Protein AF-A0A6A0AG51-F1 (afdb_monomer_lite)

Foldseek 3Di:
DVVLVVCVVPVDPVVNVVVLVVVCVVPVQPLVSLLSSLCCCCPPVVNNVVSLVSLVSSCVRHVPDPVSVVSNVVSVVVVVVVVVVVCVVVVHDDVVVVVVVVVVVVVVVVVVVVVVVVVVPPPPDDDDDDPDDD

Radius of gyration: 29.61 Å; chains: 1; bounding box: 42×46×98 Å

Structure (mmCIF, N/CA/C/O backbone):
data_AF-A0A6A0AG51-F1
#
_entry.id   AF-A0A6A0AG51-F1
#
loop_
_atom_site.group_PDB
_atom_site.id
_atom_site.type_symbol
_atom_site.label_atom_id
_atom_site.label_alt_id
_atom_site.label_comp_id
_atom_site.label_asym_id
_atom_site.label_entity_id
_atom_site.label_seq_id
_atom_site.pdbx_PDB_ins_code
_atom_site.Cartn_x
_atom_site.Cartn_y
_atom_site.Cartn_z
_atom_site.occupancy
_atom_site.B_iso_or_equiv
_atom_site.auth_seq_id
_atom_site.auth_comp_id
_atom_site.auth_asym_id
_atom_site.auth_atom_id
_atom_site.pdbx_PDB_model_num
ATOM 1 N N . MET A 1 1 ? -9.785 15.889 18.793 1.00 55.88 1 MET A N 1
ATOM 2 C CA . MET A 1 1 ? -8.550 15.174 18.387 1.00 55.88 1 MET A CA 1
ATOM 3 C C . MET A 1 1 ? -7.368 15.465 19.333 1.00 55.88 1 MET A C 1
ATOM 5 O O . MET A 1 1 ? -6.318 15.908 18.890 1.00 55.88 1 MET A O 1
ATOM 9 N N . ALA A 1 2 ? -7.500 15.226 20.647 1.00 60.44 2 ALA A N 1
ATOM 10 C CA . ALA A 1 2 ? -6.435 15.538 21.621 1.00 60.44 2 ALA A CA 1
ATOM 11 C C . ALA A 1 2 ? -5.299 14.490 21.657 1.00 60.44 2 ALA A C 1
ATOM 13 O O . ALA A 1 2 ? -4.157 14.809 21.974 1.00 60.44 2 ALA A O 1
ATOM 14 N N . TRP A 1 3 ? -5.590 13.240 21.289 1.00 65.06 3 TRP A N 1
ATOM 15 C CA . TRP A 1 3 ? -4.621 12.146 21.354 1.00 65.06 3 TRP A CA 1
ATOM 16 C C . TRP A 1 3 ? -3.540 12.246 20.263 1.00 65.06 3 TRP A C 1
ATOM 18 O O . TRP A 1 3 ? -2.382 11.995 20.562 1.00 65.06 3 TRP A O 1
ATOM 28 N N . ILE A 1 4 ? -3.864 12.716 19.048 1.00 62.09 4 ILE A N 1
ATOM 29 C CA . ILE A 1 4 ? -2.876 12.951 17.973 1.00 62.09 4 ILE A CA 1
ATOM 30 C C . ILE A 1 4 ? -1.820 13.966 18.433 1.00 62.09 4 ILE A C 1
ATOM 32 O O . ILE A 1 4 ? -0.625 13.755 18.243 1.00 62.09 4 ILE A O 1
ATOM 36 N N . GLN A 1 5 ? -2.251 15.041 19.100 1.00 67.88 5 GLN A N 1
ATOM 37 C CA . GLN A 1 5 ? -1.351 16.062 19.647 1.00 67.88 5 GLN A CA 1
ATOM 38 C C . GLN A 1 5 ? -0.466 15.509 20.770 1.00 67.88 5 GLN A C 1
ATOM 40 O O . GLN A 1 5 ? 0.730 15.805 20.830 1.00 67.88 5 GLN A O 1
ATOM 45 N N . HIS A 1 6 ? -1.031 14.650 21.622 1.00 62.66 6 HIS A N 1
ATOM 46 C CA . HIS A 1 6 ? -0.281 13.938 22.653 1.00 62.66 6 HIS A CA 1
ATOM 47 C C . HIS A 1 6 ? 0.751 12.967 22.051 1.00 62.66 6 HIS A C 1
ATOM 49 O O . HIS A 1 6 ? 1.881 12.876 22.528 1.00 62.66 6 HIS A O 1
ATOM 55 N N . CYS A 1 7 ? 0.413 12.285 20.958 1.00 58.88 7 CYS A N 1
ATOM 56 C CA . CYS A 1 7 ? 1.311 11.353 20.283 1.00 58.88 7 CYS A CA 1
ATOM 57 C C . CYS A 1 7 ? 2.434 12.050 19.508 1.00 58.88 7 CYS A C 1
ATOM 59 O O . CYS A 1 7 ? 3.571 11.576 19.545 1.00 58.88 7 CYS A O 1
ATOM 61 N N . LYS A 1 8 ? 2.153 13.220 18.918 1.00 63.19 8 LYS A N 1
ATOM 62 C CA . LYS A 1 8 ? 3.174 14.112 18.347 1.00 63.19 8 LYS A CA 1
ATOM 63 C C . LYS A 1 8 ? 4.205 14.553 19.396 1.00 63.19 8 LYS A C 1
ATOM 65 O O . LYS A 1 8 ? 5.392 14.596 19.090 1.00 63.19 8 LYS A O 1
ATOM 70 N N . HIS A 1 9 ? 3.776 14.808 20.636 1.00 67.00 9 HIS A N 1
ATOM 71 C CA . HIS A 1 9 ? 4.676 15.166 21.742 1.00 67.00 9 HIS A CA 1
ATOM 72 C C . HIS A 1 9 ? 5.439 13.973 22.332 1.00 67.00 9 HIS A C 1
ATOM 74 O O . HIS A 1 9 ? 6.601 14.110 22.702 1.00 67.00 9 HIS A O 1
ATOM 80 N N . SER A 1 10 ? 4.803 12.804 22.432 1.00 63.44 10 SER A N 1
ATOM 81 C CA . SER A 1 10 ? 5.363 11.665 23.167 1.00 63.44 10 SER A CA 1
ATOM 82 C C . SER A 1 10 ? 6.514 10.960 22.428 1.00 63.44 10 SER A C 1
ATOM 84 O O . SER A 1 10 ? 7.349 10.337 23.080 1.00 63.44 10 SER A O 1
ATOM 86 N N . LYS A 1 11 ? 6.574 11.006 21.081 1.00 65.00 11 LYS A N 1
ATOM 87 C CA . LYS A 1 11 ? 7.511 10.223 20.221 1.00 65.00 11 LYS A CA 1
ATOM 88 C C . LYS A 1 11 ? 7.588 8.712 20.543 1.00 65.00 11 LYS A C 1
ATOM 90 O O . LYS A 1 11 ? 8.361 7.976 19.934 1.00 65.00 11 LYS A O 1
ATOM 95 N N . SER A 1 12 ? 6.767 8.220 21.470 1.00 73.06 12 SER A N 1
ATOM 96 C CA . SER A 1 12 ? 6.758 6.848 21.952 1.00 73.06 12 SER A CA 1
ATOM 97 C C . SER A 1 12 ? 5.768 6.031 21.134 1.00 73.06 12 SER A C 1
ATOM 99 O O . SER A 1 12 ? 4.573 5.959 21.434 1.00 73.06 12 SER A O 1
ATOM 101 N N . THR A 1 13 ? 6.282 5.382 20.090 1.00 75.19 13 THR A N 1
ATOM 102 C CA . THR A 1 13 ? 5.510 4.521 19.175 1.00 75.19 13 THR A CA 1
ATOM 103 C C . THR A 1 13 ? 4.738 3.423 19.916 1.00 75.19 13 THR A C 1
ATOM 105 O O . THR A 1 13 ? 3.600 3.110 19.570 1.00 75.19 13 THR A O 1
ATOM 108 N N . LYS A 1 14 ? 5.304 2.888 21.007 1.00 77.88 14 LYS A N 1
ATOM 109 C CA . LYS A 1 14 ? 4.673 1.848 21.839 1.00 77.88 14 LYS A CA 1
ATOM 110 C C . LYS A 1 14 ? 3.449 2.353 22.605 1.00 77.88 14 LYS A C 1
ATOM 112 O O . LYS A 1 14 ? 2.451 1.641 22.699 1.00 77.88 14 LYS A O 1
ATOM 117 N N . GLN A 1 15 ? 3.522 3.548 23.191 1.00 79.25 15 GLN A N 1
ATOM 118 C CA . GLN A 1 15 ? 2.383 4.125 23.912 1.00 79.25 15 GLN A CA 1
ATOM 119 C C . GLN A 1 15 ? 1.278 4.528 22.940 1.00 79.25 15 GLN A C 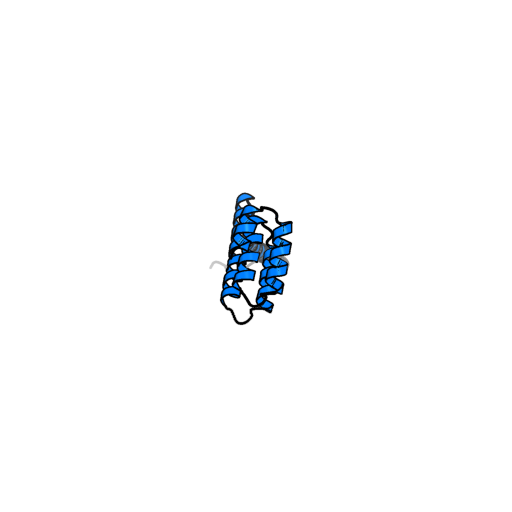1
ATOM 121 O O . GLN A 1 15 ? 0.111 4.225 23.182 1.00 79.25 15 GLN A O 1
ATOM 126 N N . LEU A 1 16 ? 1.658 5.120 21.809 1.00 78.12 16 LEU A N 1
ATOM 127 C CA . LEU A 1 16 ? 0.731 5.467 20.742 1.00 78.12 16 LEU A CA 1
ATOM 128 C C . LEU A 1 16 ? -0.024 4.239 20.219 1.00 78.12 16 LEU A C 1
ATOM 130 O O . LEU A 1 16 ? -1.248 4.273 20.186 1.00 78.12 16 LEU A O 1
ATOM 134 N N . SER A 1 17 ? 0.664 3.140 19.898 1.00 81.38 17 SER A N 1
ATOM 135 C CA . SER A 1 17 ? 0.009 1.911 19.424 1.00 81.38 17 SER A CA 1
ATOM 136 C C . SER A 1 17 ? -1.048 1.401 20.417 1.00 81.38 17 SER A C 1
ATOM 138 O O . SER A 1 17 ? -2.161 1.045 20.020 1.00 81.38 17 SER A O 1
ATOM 140 N N . LYS A 1 18 ? -0.767 1.461 21.729 1.00 84.62 18 LYS A N 1
ATOM 141 C CA . LYS A 1 18 ? -1.738 1.096 22.779 1.00 84.62 18 LYS A CA 1
ATOM 142 C C . LYS A 1 18 ? -2.952 2.027 22.803 1.00 84.62 18 LYS A C 1
ATOM 144 O O . LYS A 1 18 ? -4.078 1.551 22.945 1.00 84.62 18 LYS A O 1
ATOM 149 N N . VAL A 1 19 ? -2.733 3.337 22.701 1.00 85.69 19 VAL A N 1
ATOM 150 C CA . VAL A 1 19 ? -3.812 4.338 22.709 1.00 85.69 19 VAL A CA 1
ATOM 151 C C . VAL A 1 19 ? -4.673 4.211 21.454 1.00 85.69 19 VAL A C 1
ATOM 153 O O . VAL A 1 19 ? -5.892 4.137 21.575 1.00 85.69 19 VAL A O 1
ATOM 156 N N . VAL A 1 20 ? -4.048 4.093 20.281 1.00 84.75 20 VAL A N 1
ATOM 157 C CA . VAL A 1 20 ? -4.712 3.864 18.989 1.00 84.75 20 VAL A CA 1
ATOM 158 C C . VAL A 1 20 ? -5.555 2.600 19.041 1.00 84.75 20 VAL A C 1
ATOM 160 O O . VAL A 1 20 ? -6.742 2.656 18.751 1.00 84.75 20 VAL A O 1
ATOM 163 N N . THR A 1 21 ? -5.000 1.483 19.515 1.00 87.19 21 THR A N 1
ATOM 164 C CA . THR A 1 21 ? -5.751 0.223 19.621 1.00 87.19 21 THR A CA 1
ATOM 165 C C . THR A 1 21 ? -6.991 0.379 20.503 1.00 87.19 21 THR A C 1
ATOM 167 O O . THR A 1 21 ? -8.070 -0.079 20.129 1.00 87.19 21 THR A O 1
ATOM 170 N N . LYS A 1 22 ? -6.879 1.056 21.655 1.00 89.50 22 LYS A N 1
ATOM 171 C CA . LYS A 1 22 ? -8.034 1.320 22.532 1.00 89.50 22 LYS A CA 1
ATOM 172 C C . LYS A 1 22 ? -9.057 2.252 21.880 1.00 89.50 22 LYS A C 1
ATOM 174 O O . LYS A 1 22 ? -10.257 2.019 22.008 1.00 89.50 22 LYS A O 1
ATOM 179 N N . ALA A 1 23 ? -8.592 3.292 21.191 1.00 87.75 23 ALA A N 1
ATOM 180 C CA . ALA A 1 23 ? -9.454 4.247 20.504 1.00 87.75 23 ALA A CA 1
ATOM 181 C C . ALA A 1 23 ? -10.230 3.576 19.360 1.00 87.75 23 ALA A C 1
ATOM 183 O O . ALA A 1 23 ? -11.443 3.748 19.273 1.00 87.75 23 ALA A O 1
ATOM 184 N N . LEU A 1 24 ? -9.554 2.758 18.549 1.00 90.19 24 LEU A N 1
ATOM 185 C CA . LEU A 1 24 ? -10.144 2.015 17.434 1.00 90.19 24 LEU A CA 1
ATOM 186 C C . LEU A 1 24 ? -11.173 0.982 17.905 1.00 90.19 24 LEU A C 1
ATOM 188 O O . LEU A 1 24 ? -12.222 0.849 17.285 1.00 90.19 24 LEU A O 1
ATOM 192 N N . HIS A 1 25 ? -10.928 0.301 19.030 1.00 89.38 25 HIS A N 1
ATOM 193 C CA . HIS A 1 25 ? -11.919 -0.616 19.606 1.00 89.38 25 HIS A CA 1
ATOM 194 C C . HIS A 1 25 ? -13.196 0.104 20.052 1.00 89.38 25 HIS A C 1
ATOM 196 O O . HIS A 1 25 ? -14.285 -0.446 19.916 1.00 89.38 25 HIS A O 1
ATOM 202 N N . ARG A 1 26 ? -13.082 1.322 20.597 1.00 89.81 26 ARG A N 1
ATOM 203 C CA . ARG A 1 26 ? -14.246 2.090 21.063 1.00 89.81 26 ARG A CA 1
ATOM 204 C C . ARG A 1 26 ? -14.981 2.801 19.923 1.00 89.81 26 ARG A C 1
ATOM 206 O O . ARG A 1 26 ? -16.193 2.967 20.001 1.00 89.81 26 ARG A O 1
ATOM 213 N N . HIS A 1 27 ? -14.260 3.213 18.884 1.00 88.62 27 HIS A N 1
ATOM 214 C CA . HIS A 1 27 ? -14.784 3.998 17.766 1.00 88.62 27 HIS A CA 1
ATOM 215 C C . HIS A 1 27 ? -14.433 3.350 16.420 1.00 88.62 27 HIS A C 1
ATOM 217 O O . HIS A 1 27 ? -13.805 3.964 15.561 1.00 88.62 27 HIS A O 1
ATOM 223 N N . SER A 1 28 ? -14.853 2.098 16.234 1.00 88.81 28 SER A N 1
ATOM 224 C CA . SER A 1 28 ? -14.533 1.296 15.045 1.00 88.81 28 SER A CA 1
ATOM 225 C C . SER A 1 28 ? -15.205 1.790 13.759 1.00 88.81 28 SER A C 1
ATOM 227 O O . SER A 1 28 ? -14.677 1.549 12.678 1.00 88.81 28 SER A O 1
ATOM 229 N N . HIS A 1 29 ? -16.327 2.506 13.867 1.00 90.12 29 HIS A N 1
ATOM 230 C CA . HIS A 1 29 ? -17.102 3.038 12.737 1.00 90.12 29 HIS A CA 1
ATOM 231 C C . HIS A 1 29 ? -16.694 4.455 12.306 1.00 90.12 29 HIS A C 1
ATOM 233 O O . HIS A 1 29 ? -17.377 5.064 11.493 1.00 90.12 29 HIS A O 1
ATOM 239 N N . VAL A 1 30 ? -15.617 5.015 12.868 1.00 91.31 30 VAL A N 1
ATOM 240 C CA . VAL A 1 30 ? -15.143 6.358 12.509 1.00 91.31 30 VAL A CA 1
ATOM 241 C C . VAL A 1 30 ? -13.966 6.225 11.533 1.00 91.31 30 VAL A C 1
ATOM 243 O O . VAL A 1 30 ? -12.844 5.982 11.989 1.00 91.31 30 VAL A O 1
ATOM 246 N N . PRO A 1 31 ? -14.160 6.401 10.210 1.00 92.38 31 PRO A N 1
ATOM 247 C CA . PRO A 1 31 ? -13.105 6.190 9.209 1.00 92.38 31 PRO A CA 1
ATOM 248 C C . PRO A 1 31 ? -11.899 7.111 9.425 1.00 92.38 31 PRO A C 1
ATOM 250 O O . PRO A 1 31 ? -10.758 6.667 9.329 1.00 92.38 31 PRO A O 1
ATOM 253 N N . ALA A 1 32 ? -12.134 8.366 9.827 1.00 90.81 32 ALA A N 1
ATOM 254 C CA . ALA A 1 32 ? -11.074 9.336 10.107 1.00 90.81 32 ALA A CA 1
ATOM 255 C C . ALA A 1 32 ? -10.054 8.829 11.142 1.00 90.81 32 ALA A C 1
ATOM 257 O O . ALA A 1 32 ? -8.869 9.123 11.039 1.00 90.81 32 ALA A O 1
ATOM 258 N N . LEU A 1 33 ? -10.490 8.031 12.125 1.00 90.75 33 LEU A N 1
ATOM 259 C CA . LEU A 1 33 ? -9.595 7.494 13.149 1.00 90.75 33 LEU A CA 1
ATOM 260 C C . LEU A 1 33 ? -8.632 6.446 12.574 1.00 90.75 33 LEU A C 1
ATOM 262 O O . LEU A 1 33 ? -7.458 6.421 12.943 1.00 90.75 33 LEU A O 1
ATOM 266 N N . TRP A 1 34 ? -9.122 5.605 11.663 1.00 93.06 34 TRP A N 1
ATOM 267 C CA . TRP A 1 34 ? -8.306 4.617 10.963 1.00 93.06 34 TRP A CA 1
ATOM 268 C C . TRP A 1 34 ? -7.305 5.274 10.015 1.00 93.06 34 TRP A C 1
ATOM 270 O O . TRP A 1 34 ? -6.142 4.875 9.997 1.00 93.06 34 TRP A O 1
ATOM 280 N N . ILE A 1 35 ? -7.749 6.294 9.275 1.00 93.12 35 ILE A N 1
ATOM 281 C CA . ILE A 1 35 ? -6.917 7.042 8.324 1.00 93.12 35 ILE A CA 1
ATOM 282 C C . ILE A 1 35 ? -5.758 7.720 9.061 1.00 93.12 35 ILE A C 1
ATOM 284 O O . ILE A 1 35 ? -4.604 7.527 8.692 1.00 93.12 35 ILE A O 1
ATOM 288 N N . GLU A 1 36 ? -6.040 8.437 10.151 1.00 89.94 36 GLU A N 1
ATOM 289 C CA . GLU A 1 36 ? -5.013 9.113 10.958 1.00 89.94 36 GLU A CA 1
ATOM 290 C C . GLU A 1 36 ? -4.021 8.123 11.590 1.00 89.94 36 GLU A C 1
ATOM 292 O O . GLU A 1 36 ? -2.811 8.360 11.610 1.00 89.94 36 GLU A O 1
ATOM 297 N N . ALA A 1 37 ? -4.512 6.979 12.079 1.00 90.38 37 ALA A N 1
ATOM 298 C CA . ALA A 1 37 ? -3.654 5.928 12.622 1.00 90.38 37 ALA A CA 1
ATOM 299 C C . ALA A 1 37 ? -2.722 5.332 11.551 1.00 90.38 37 ALA A C 1
ATOM 301 O O . ALA A 1 37 ? -1.526 5.163 11.796 1.00 90.38 37 ALA A O 1
ATOM 302 N N . ALA A 1 38 ? -3.248 5.045 10.357 1.00 92.88 38 ALA A N 1
ATOM 303 C CA . ALA A 1 38 ? -2.461 4.515 9.248 1.00 92.88 38 ALA A CA 1
ATOM 304 C C . ALA A 1 38 ? -1.462 5.545 8.693 1.00 92.88 38 ALA A C 1
ATOM 306 O O . ALA A 1 38 ? -0.318 5.187 8.399 1.00 92.88 38 ALA A O 1
ATOM 307 N N . ALA A 1 39 ? -1.863 6.817 8.594 1.00 90.94 39 ALA A N 1
ATOM 308 C CA . ALA A 1 39 ? -0.997 7.917 8.176 1.00 90.94 39 ALA A CA 1
ATOM 309 C C . ALA A 1 39 ? 0.210 8.055 9.111 1.00 90.94 39 ALA A C 1
ATOM 311 O O . ALA A 1 39 ? 1.349 8.151 8.649 1.00 90.94 39 ALA A O 1
ATOM 312 N N . TRP A 1 40 ? -0.011 7.948 10.426 1.00 88.62 40 TRP A N 1
ATOM 313 C CA . TRP A 1 40 ? 1.084 7.942 11.390 1.00 88.62 40 TRP A CA 1
ATOM 314 C C . TRP A 1 40 ? 2.093 6.815 11.120 1.00 88.62 40 TRP A C 1
ATOM 316 O O . TRP A 1 40 ? 3.299 7.070 11.038 1.00 88.62 40 TRP A O 1
ATOM 326 N N . ASP A 1 41 ? 1.624 5.573 10.965 1.00 89.62 41 ASP A N 1
ATOM 327 C CA . ASP A 1 41 ? 2.512 4.425 10.743 1.00 89.62 41 ASP A CA 1
ATOM 328 C C . ASP A 1 41 ? 3.286 4.523 9.420 1.00 89.62 41 ASP A C 1
ATOM 330 O O . ASP A 1 41 ? 4.447 4.102 9.345 1.00 89.62 41 ASP A O 1
ATOM 334 N N . PHE A 1 42 ? 2.686 5.126 8.393 1.00 92.00 42 PHE A N 1
ATOM 335 C CA . PHE A 1 42 ? 3.322 5.329 7.094 1.00 92.00 42 PHE A CA 1
ATOM 336 C C . PHE A 1 42 ? 4.376 6.447 7.091 1.00 92.00 42 PHE A C 1
ATOM 338 O O . PHE A 1 42 ? 5.466 6.271 6.528 1.00 92.00 42 PHE A O 1
ATOM 345 N N . GLU A 1 43 ? 4.058 7.591 7.697 1.00 89.00 43 GLU A N 1
ATOM 346 C CA . GLU A 1 43 ? 4.897 8.793 7.662 1.00 89.00 43 GLU A CA 1
ATOM 347 C C . GLU A 1 43 ? 5.999 8.770 8.722 1.00 89.00 43 GLU A C 1
ATOM 349 O O . GLU A 1 43 ? 7.147 9.088 8.418 1.00 89.00 43 GLU A O 1
ATOM 354 N N . HIS A 1 44 ? 5.671 8.369 9.953 1.00 85.25 44 HIS A N 1
ATOM 355 C CA . HIS A 1 44 ? 6.577 8.497 11.097 1.00 85.25 44 HIS A CA 1
ATOM 356 C C . HIS A 1 44 ? 7.363 7.211 11.347 1.00 85.25 44 HIS A C 1
ATOM 358 O O . HIS A 1 44 ? 8.581 7.246 11.514 1.00 85.25 44 HIS A O 1
ATOM 364 N N . THR A 1 45 ? 6.679 6.064 11.368 1.00 84.75 45 THR A N 1
ATOM 365 C CA . THR A 1 45 ? 7.334 4.762 11.583 1.00 84.75 45 THR A CA 1
ATOM 366 C C . THR A 1 45 ? 7.964 4.234 10.289 1.00 84.75 45 THR A C 1
ATOM 368 O O . THR A 1 45 ? 8.940 3.486 10.329 1.00 84.75 45 THR A O 1
ATOM 371 N N . GLY A 1 46 ? 7.405 4.597 9.128 1.00 86.88 46 GLY A N 1
ATOM 372 C CA . GLY A 1 46 ? 7.791 4.037 7.831 1.00 86.88 46 GLY A CA 1
ATOM 373 C C . GLY A 1 46 ? 7.335 2.586 7.630 1.00 86.88 46 GLY A C 1
ATOM 374 O O . GLY A 1 46 ? 7.811 1.914 6.711 1.00 86.88 46 GLY A O 1
ATOM 375 N N . ASN A 1 47 ? 6.427 2.084 8.474 1.00 90.88 47 ASN A N 1
ATOM 376 C CA . ASN A 1 47 ? 5.943 0.709 8.420 1.00 90.88 47 ASN A CA 1
ATOM 377 C C . ASN A 1 47 ? 4.672 0.617 7.569 1.00 90.88 47 ASN A C 1
ATOM 379 O O . ASN A 1 47 ? 3.546 0.708 8.056 1.00 90.88 47 ASN A O 1
ATOM 383 N N . VAL A 1 48 ? 4.870 0.380 6.275 1.00 94.44 48 VAL A N 1
ATOM 384 C CA . VAL A 1 48 ? 3.780 0.278 5.294 1.00 94.44 48 VAL A CA 1
ATOM 385 C C . VAL A 1 48 ? 2.897 -0.948 5.538 1.00 94.44 48 VAL A C 1
ATOM 387 O O . VAL A 1 48 ? 1.697 -0.897 5.292 1.00 94.44 48 VAL A O 1
ATOM 390 N N . ALA A 1 49 ? 3.460 -2.044 6.055 1.00 94.88 49 ALA A N 1
ATOM 391 C CA . ALA A 1 49 ? 2.689 -3.251 6.347 1.00 94.88 49 ALA A CA 1
ATOM 392 C C . ALA A 1 49 ? 1.688 -3.019 7.489 1.00 94.88 49 ALA A C 1
ATOM 394 O O . ALA A 1 49 ? 0.535 -3.436 7.380 1.00 94.88 49 ALA A O 1
ATOM 395 N N . ALA A 1 50 ? 2.105 -2.308 8.544 1.00 92.50 50 ALA A N 1
ATOM 396 C CA . ALA A 1 50 ? 1.219 -1.914 9.639 1.00 92.50 50 ALA A CA 1
ATOM 397 C C . ALA A 1 50 ? 0.121 -0.953 9.159 1.00 92.50 50 ALA A C 1
ATOM 399 O O . ALA A 1 50 ? -1.059 -1.215 9.394 1.00 92.50 50 ALA A O 1
ATOM 400 N N . ALA A 1 51 ? 0.490 0.086 8.400 1.00 94.50 51 ALA A N 1
ATOM 401 C CA . ALA A 1 51 ? -0.471 1.027 7.823 1.00 94.50 51 ALA A CA 1
ATOM 402 C C . ALA A 1 51 ? -1.514 0.317 6.937 1.00 94.50 51 ALA A C 1
ATOM 404 O O . ALA A 1 51 ? -2.715 0.550 7.072 1.00 94.50 51 ALA A O 1
ATOM 405 N N . ARG A 1 52 ? -1.077 -0.622 6.085 1.00 96.44 52 ARG A N 1
ATOM 406 C CA . ARG A 1 52 ? -1.968 -1.427 5.236 1.00 96.44 52 ARG A CA 1
ATOM 407 C C . ARG A 1 52 ? -2.908 -2.303 6.062 1.00 96.44 52 ARG A C 1
ATOM 409 O O . ARG A 1 52 ? -4.099 -2.354 5.765 1.00 96.44 52 ARG A O 1
ATOM 416 N N . ALA A 1 53 ? -2.401 -2.966 7.101 1.00 95.12 53 ALA A N 1
ATOM 417 C CA . ALA A 1 53 ? -3.220 -3.799 7.979 1.00 95.12 53 ALA A CA 1
ATOM 418 C C . ALA A 1 53 ? -4.311 -2.982 8.693 1.00 95.12 53 ALA A C 1
ATOM 420 O O . ALA A 1 53 ? -5.461 -3.425 8.742 1.00 95.12 53 ALA A O 1
ATOM 421 N N . LEU A 1 54 ? -3.977 -1.779 9.178 1.00 93.81 54 LEU A N 1
ATOM 422 C CA . LEU A 1 54 ? -4.935 -0.856 9.794 1.00 93.81 54 LEU A CA 1
ATOM 423 C C . LEU A 1 54 ? -6.012 -0.406 8.803 1.00 93.81 54 LEU A C 1
ATOM 425 O O . LEU A 1 54 ? -7.199 -0.497 9.112 1.00 93.81 54 LEU A O 1
ATOM 429 N N . MET A 1 55 ? -5.627 0.010 7.594 1.00 94.88 55 MET A N 1
ATOM 430 C CA . MET A 1 55 ? -6.595 0.420 6.570 1.00 94.88 55 MET A CA 1
ATOM 431 C C . MET A 1 55 ? -7.518 -0.733 6.166 1.00 94.88 55 MET A C 1
ATOM 433 O O . MET A 1 55 ? -8.731 -0.559 6.097 1.00 94.88 55 MET A O 1
ATOM 437 N N . GLN A 1 56 ? -6.979 -1.940 5.974 1.00 95.00 56 GLN A N 1
ATOM 438 C CA . GLN A 1 56 ? -7.777 -3.128 5.648 1.00 95.00 56 GLN A CA 1
ATOM 439 C C . GLN A 1 56 ? -8.737 -3.525 6.776 1.00 95.00 56 GLN A C 1
ATOM 441 O O . GLN A 1 56 ? -9.848 -3.982 6.508 1.00 95.00 56 GLN A O 1
ATOM 446 N N . GLN A 1 57 ? -8.335 -3.362 8.040 1.00 94.19 57 GLN A N 1
ATOM 447 C CA . GLN A 1 57 ? -9.237 -3.529 9.181 1.00 94.19 57 GLN A CA 1
ATOM 448 C C . GLN A 1 57 ? -10.353 -2.488 9.152 1.00 94.19 57 GLN A C 1
ATOM 450 O O . GLN A 1 57 ? -11.526 -2.851 9.237 1.00 94.19 57 GLN A O 1
ATOM 455 N N . GLY A 1 58 ? -10.007 -1.218 8.970 1.00 94.00 58 GLY A N 1
ATOM 456 C CA . GLY A 1 58 ? -10.989 -0.147 8.932 1.00 94.00 58 GLY A CA 1
ATOM 457 C C . GLY A 1 58 ? -11.961 -0.256 7.751 1.00 94.00 58 GLY A C 1
ATOM 458 O O . GLY A 1 58 ? -13.147 -0.020 7.946 1.00 94.00 58 GLY A O 1
ATOM 459 N N . LEU A 1 59 ? -11.529 -0.750 6.585 1.00 94.62 59 LEU A N 1
ATOM 460 C CA . LEU A 1 59 ? -12.408 -1.067 5.446 1.00 94.62 59 LEU A CA 1
ATOM 461 C C . LEU A 1 59 ? -13.449 -2.150 5.773 1.00 94.62 59 LEU A C 1
ATOM 463 O O . LEU A 1 59 ? -14.555 -2.137 5.235 1.00 94.62 59 LEU A O 1
ATOM 467 N N . ARG A 1 60 ? -13.133 -3.086 6.679 1.00 93.31 60 ARG A N 1
ATOM 468 C CA . ARG A 1 60 ? -14.111 -4.083 7.147 1.00 93.31 60 ARG A CA 1
ATOM 469 C C . ARG A 1 60 ? -15.171 -3.472 8.067 1.00 93.31 60 ARG A C 1
ATOM 471 O O . ARG A 1 60 ? -16.297 -3.967 8.064 1.00 93.31 60 ARG A O 1
ATOM 478 N N . HIS A 1 61 ? -14.824 -2.431 8.826 1.00 92.00 61 HIS A N 1
ATOM 479 C CA . HIS A 1 61 ? -15.730 -1.755 9.764 1.00 92.00 61 HIS A CA 1
ATOM 480 C C . HIS A 1 61 ? -16.531 -0.608 9.123 1.00 92.00 61 HIS A C 1
ATOM 482 O O . HIS A 1 61 ? -17.718 -0.464 9.409 1.00 92.00 61 HIS A O 1
ATOM 488 N N . CYS A 1 62 ? -15.905 0.174 8.241 1.00 91.62 62 CYS A N 1
ATOM 489 C CA . CYS A 1 62 ? -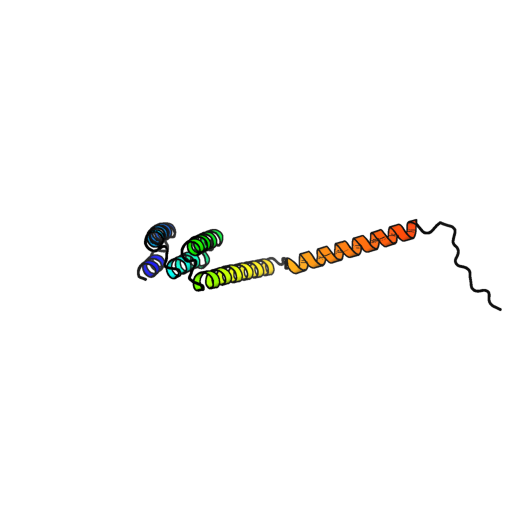16.454 1.376 7.604 1.00 91.62 62 CYS A CA 1
ATOM 490 C C . CYS A 1 62 ? -16.715 1.116 6.112 1.00 91.62 62 CYS A C 1
ATOM 492 O O . CYS A 1 62 ? -16.079 1.704 5.243 1.00 91.62 62 CYS A O 1
ATOM 494 N N . LYS A 1 63 ? -17.621 0.182 5.799 1.00 88.62 63 LYS A N 1
ATOM 495 C CA . LYS A 1 63 ? -17.915 -0.210 4.404 1.00 88.62 63 LYS A CA 1
ATOM 496 C C . LYS A 1 63 ? -18.685 0.855 3.616 1.00 88.62 63 LYS A C 1
ATOM 498 O O . LYS A 1 63 ? -18.639 0.841 2.393 1.00 88.62 63 LYS A O 1
ATOM 503 N N . SER A 1 64 ? -19.421 1.720 4.313 1.00 88.81 64 SER A N 1
ATOM 504 C CA . SER A 1 64 ? -20.271 2.765 3.733 1.00 88.81 64 SER A CA 1
ATOM 505 C C . SER A 1 64 ? -19.503 4.016 3.316 1.00 88.81 64 SER A C 1
ATOM 507 O O . SER A 1 64 ? -20.000 4.778 2.495 1.00 88.81 64 SER A O 1
ATOM 509 N N . ASP A 1 65 ? -18.317 4.241 3.882 1.00 91.69 65 ASP A N 1
ATOM 510 C CA . ASP A 1 65 ? -17.568 5.477 3.686 1.00 91.69 65 ASP A CA 1
ATOM 511 C C . ASP A 1 65 ? -16.572 5.349 2.530 1.00 91.69 65 ASP A C 1
ATOM 513 O O . ASP A 1 65 ? -15.575 4.629 2.608 1.00 91.69 65 ASP A O 1
ATOM 517 N N . GLU A 1 66 ? -16.811 6.108 1.462 1.00 93.62 66 GLU A N 1
ATOM 518 C CA . GLU A 1 66 ? -15.923 6.171 0.294 1.00 93.62 66 GLU A CA 1
ATOM 519 C C . GLU A 1 66 ? -14.543 6.751 0.641 1.00 93.62 66 GLU A C 1
ATOM 521 O O . GLU A 1 66 ? -13.523 6.316 0.106 1.00 93.62 66 GLU A O 1
ATOM 526 N N . SER A 1 67 ? -14.490 7.683 1.599 1.00 93.00 67 SER A N 1
ATOM 527 C CA . SER A 1 67 ? -13.250 8.335 2.044 1.00 93.00 67 SER A CA 1
ATOM 528 C C . SER A 1 67 ? -12.172 7.333 2.460 1.00 93.00 67 SER A C 1
ATOM 530 O O . SER A 1 67 ? -10.988 7.546 2.197 1.00 93.00 67 SER A O 1
ATOM 532 N N . MET A 1 68 ? -12.578 6.200 3.035 1.00 93.88 68 MET A N 1
ATOM 533 C CA . MET A 1 68 ? -11.670 5.146 3.462 1.00 93.88 68 MET A CA 1
ATOM 534 C C . MET A 1 68 ? -10.962 4.467 2.282 1.00 93.88 68 MET A C 1
ATOM 536 O O . MET A 1 68 ? -9.764 4.184 2.345 1.00 93.88 68 MET A O 1
ATOM 540 N N . TRP A 1 69 ? -11.688 4.236 1.186 1.00 94.69 69 TRP A N 1
ATOM 541 C CA . TRP A 1 69 ? -11.133 3.669 -0.043 1.00 94.69 69 TRP A CA 1
ATOM 542 C C . TRP A 1 69 ? -10.211 4.658 -0.747 1.00 94.69 69 TRP A C 1
ATOM 544 O O . TRP A 1 69 ? -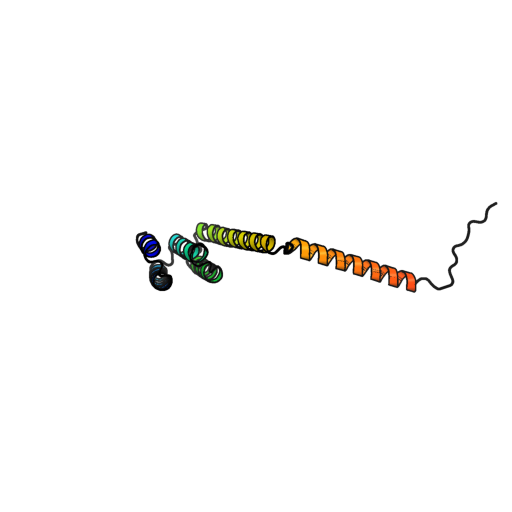9.113 4.281 -1.164 1.00 94.69 69 TRP A O 1
ATOM 554 N N . THR A 1 70 ? -10.618 5.924 -0.825 1.00 95.88 70 THR A N 1
ATOM 555 C CA . THR A 1 70 ? -9.823 6.990 -1.446 1.00 95.88 70 THR A CA 1
ATOM 556 C C . THR A 1 70 ? -8.473 7.156 -0.755 1.00 95.88 70 THR A C 1
ATOM 558 O O . THR A 1 70 ? -7.433 7.180 -1.420 1.00 95.88 70 THR A O 1
ATOM 561 N N . GLU A 1 71 ? -8.453 7.189 0.580 1.00 95.31 71 GLU A N 1
ATOM 562 C CA . GLU A 1 71 ? -7.198 7.299 1.329 1.00 95.31 71 GLU A CA 1
ATOM 563 C C . GLU A 1 71 ? -6.358 6.014 1.262 1.00 95.31 71 GLU A C 1
ATOM 565 O O . GLU A 1 71 ? -5.128 6.085 1.231 1.00 95.31 71 GLU A O 1
ATOM 570 N N . TYR A 1 72 ? -6.979 4.833 1.150 1.00 96.12 72 TYR A N 1
ATOM 571 C CA . TYR A 1 72 ? -6.233 3.586 0.948 1.00 96.12 72 TYR A CA 1
ATOM 572 C C . TYR A 1 72 ? -5.494 3.571 -0.391 1.00 96.12 72 TYR A C 1
ATOM 574 O O . TYR A 1 72 ? -4.308 3.239 -0.456 1.00 96.12 72 TYR A O 1
ATOM 582 N N . VAL A 1 73 ? -6.171 3.977 -1.464 1.00 96.75 73 VAL A N 1
ATOM 583 C CA . VAL A 1 73 ? -5.549 4.082 -2.788 1.00 96.75 73 VAL A CA 1
ATOM 584 C C . VAL A 1 73 ? -4.439 5.133 -2.774 1.00 96.75 73 VAL A C 1
ATOM 586 O O . VAL A 1 73 ? -3.355 4.877 -3.304 1.00 96.75 73 VAL A O 1
ATOM 589 N N . ARG A 1 74 ? -4.654 6.279 -2.112 1.00 96.19 74 ARG A N 1
ATOM 590 C CA . ARG A 1 74 ? -3.614 7.304 -1.945 1.00 96.19 74 ARG A CA 1
ATOM 591 C C . ARG A 1 74 ? -2.374 6.745 -1.241 1.00 96.19 74 ARG A C 1
ATOM 593 O O . ARG A 1 74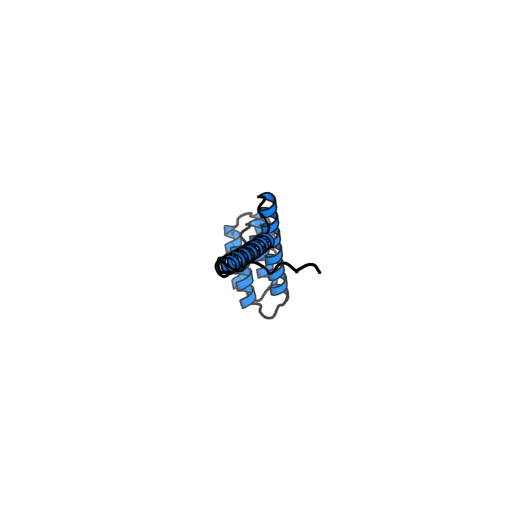 ? -1.264 6.954 -1.733 1.00 96.19 74 ARG A O 1
ATOM 600 N N . LEU A 1 75 ? -2.547 6.007 -0.143 1.00 95.75 75 LEU A N 1
ATOM 601 C CA . LEU A 1 75 ? -1.454 5.357 0.588 1.00 95.75 75 LEU A CA 1
ATOM 602 C C . LEU A 1 75 ? -0.619 4.445 -0.330 1.00 95.75 75 LEU A C 1
ATOM 604 O O . LEU A 1 75 ? 0.612 4.535 -0.348 1.00 95.75 75 LEU A O 1
ATOM 608 N N . GLU A 1 76 ? -1.274 3.593 -1.124 1.00 96.12 76 GLU A N 1
ATOM 609 C CA . GLU A 1 76 ? -0.590 2.680 -2.051 1.00 96.12 76 GLU A CA 1
ATOM 610 C C . GLU A 1 76 ? 0.135 3.429 -3.176 1.00 96.12 76 GLU A C 1
ATOM 612 O O . GLU A 1 76 ? 1.284 3.110 -3.496 1.00 96.12 76 GLU A O 1
ATOM 617 N N . MET A 1 77 ? -0.481 4.474 -3.738 1.00 96.94 77 MET A N 1
ATOM 618 C CA . MET A 1 77 ? 0.164 5.319 -4.749 1.00 96.94 77 MET A CA 1
ATOM 619 C C . MET A 1 77 ? 1.429 5.989 -4.199 1.00 96.94 77 MET A C 1
ATOM 621 O O . MET A 1 77 ? 2.480 5.958 -4.847 1.00 96.94 77 MET A O 1
ATOM 625 N N . MET A 1 78 ? 1.366 6.533 -2.980 1.00 96.12 78 MET A N 1
ATOM 626 C CA . MET A 1 78 ? 2.529 7.119 -2.309 1.00 96.12 78 MET A CA 1
ATOM 627 C C . MET A 1 78 ? 3.620 6.076 -2.043 1.00 96.12 78 MET A C 1
ATOM 629 O O . MET A 1 78 ? 4.810 6.360 -2.218 1.00 96.12 78 MET A O 1
ATOM 633 N N . TYR A 1 79 ? 3.247 4.855 -1.652 1.00 95.12 79 TYR A N 1
ATOM 634 C CA . TYR A 1 79 ? 4.204 3.771 -1.447 1.00 95.12 79 TYR A CA 1
ATOM 635 C C . TYR A 1 79 ? 4.920 3.372 -2.744 1.00 95.12 79 TYR A C 1
ATOM 637 O O . TYR A 1 79 ? 6.152 3.284 -2.767 1.00 95.12 79 TYR A O 1
ATOM 645 N N . VAL A 1 80 ? 4.174 3.185 -3.837 1.00 94.31 80 VAL A N 1
ATOM 646 C CA . VAL A 1 80 ? 4.743 2.863 -5.155 1.00 94.31 80 VAL A CA 1
ATOM 647 C C . VAL A 1 80 ? 5.671 3.979 -5.634 1.00 94.31 80 VAL A C 1
ATOM 649 O O . VAL A 1 80 ? 6.763 3.690 -6.130 1.00 94.31 80 VAL A O 1
ATOM 652 N N . ALA A 1 81 ? 5.297 5.246 -5.432 1.00 94.06 81 ALA A N 1
ATOM 653 C CA . ALA A 1 81 ? 6.151 6.389 -5.750 1.00 94.06 81 ALA A CA 1
ATOM 654 C C . ALA A 1 81 ? 7.471 6.360 -4.956 1.00 94.06 81 ALA A C 1
ATOM 656 O O . ALA A 1 81 ? 8.546 6.466 -5.552 1.00 94.06 81 ALA A O 1
ATOM 657 N N . ARG A 1 82 ? 7.421 6.114 -3.636 1.00 93.75 82 ARG A N 1
ATOM 658 C CA . ARG A 1 82 ? 8.627 5.945 -2.795 1.00 93.75 82 ARG A CA 1
ATOM 659 C C . ARG A 1 82 ? 9.498 4.781 -3.273 1.00 93.75 82 ARG A C 1
ATOM 661 O O . ARG A 1 82 ? 10.724 4.889 -3.287 1.00 93.75 82 ARG A O 1
ATOM 668 N N . LEU A 1 83 ? 8.884 3.673 -3.685 1.00 93.50 83 LEU A N 1
ATOM 669 C CA . LEU A 1 83 ? 9.605 2.500 -4.171 1.00 93.50 83 LEU A CA 1
ATOM 670 C C . LEU A 1 83 ? 10.290 2.762 -5.522 1.00 93.50 83 LEU A C 1
ATOM 672 O O . LEU A 1 83 ? 11.436 2.348 -5.713 1.00 93.50 83 LEU A O 1
ATOM 676 N N . ARG A 1 84 ? 9.622 3.475 -6.437 1.00 92.94 84 ARG A N 1
ATOM 677 C CA . ARG A 1 84 ? 10.201 3.929 -7.714 1.00 92.94 84 ARG A CA 1
ATOM 678 C C . ARG A 1 84 ? 11.370 4.888 -7.484 1.00 92.94 84 ARG A C 1
ATOM 680 O O . ARG A 1 84 ? 12.437 4.675 -8.052 1.00 92.94 84 ARG A O 1
ATOM 687 N N . ALA A 1 85 ? 11.217 5.864 -6.588 1.00 93.81 85 ALA A N 1
ATOM 688 C CA . ALA A 1 85 ? 12.295 6.786 -6.229 1.00 93.81 85 ALA A CA 1
ATOM 689 C C . ALA A 1 85 ? 13.523 6.044 -5.674 1.00 93.81 85 ALA A C 1
ATOM 691 O O . ALA A 1 85 ? 14.647 6.281 -6.112 1.00 93.81 85 ALA A O 1
ATOM 692 N N . ARG A 1 86 ? 13.320 5.073 -4.771 1.00 94.19 86 ARG A N 1
ATOM 693 C CA . ARG A 1 86 ? 14.418 4.254 -4.235 1.00 94.19 86 ARG A CA 1
ATOM 694 C C . ARG A 1 86 ? 15.123 3.439 -5.321 1.00 94.19 86 ARG A C 1
ATOM 696 O O . ARG A 1 86 ? 16.344 3.330 -5.295 1.00 94.19 86 ARG A O 1
ATOM 703 N N . ARG A 1 87 ? 14.375 2.866 -6.268 1.00 94.06 87 ARG A N 1
ATOM 704 C CA . ARG A 1 87 ? 14.959 2.137 -7.407 1.00 94.06 87 ARG A CA 1
ATOM 705 C C . ARG A 1 87 ? 15.808 3.042 -8.291 1.00 94.06 87 ARG A C 1
ATOM 707 O O . ARG A 1 87 ? 16.905 2.634 -8.652 1.00 94.06 87 ARG A O 1
ATOM 714 N N . ALA A 1 88 ? 15.333 4.257 -8.565 1.00 93.19 88 ALA A N 1
ATOM 715 C CA . ALA A 1 88 ? 16.079 5.244 -9.340 1.00 93.19 88 ALA A CA 1
ATOM 716 C C . ALA A 1 88 ? 17.416 5.598 -8.669 1.00 93.19 88 ALA A C 1
ATOM 718 O O . ALA A 1 88 ? 18.447 5.584 -9.333 1.00 93.19 88 ALA A O 1
ATOM 719 N N . VAL A 1 89 ? 17.422 5.814 -7.346 1.00 95.50 89 VAL A N 1
ATOM 720 C CA . VAL A 1 89 ? 18.660 6.060 -6.576 1.00 95.50 89 VAL A CA 1
ATOM 721 C C . VAL A 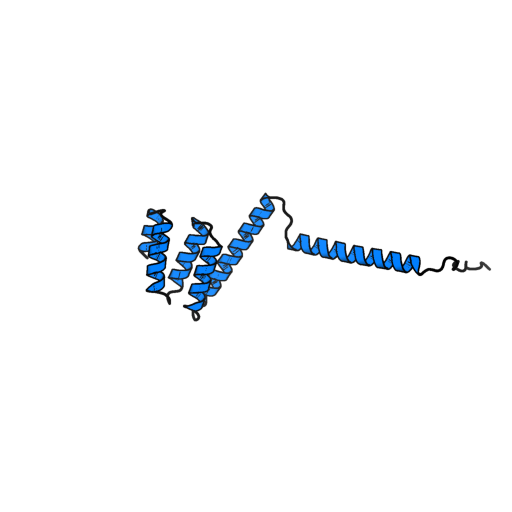1 89 ? 19.625 4.870 -6.641 1.00 95.50 89 VAL A C 1
ATOM 723 O O . VAL A 1 89 ? 20.834 5.060 -6.692 1.00 95.50 89 VAL A O 1
ATOM 726 N N . LEU A 1 90 ? 19.105 3.641 -6.668 1.00 95.25 90 LEU A N 1
ATOM 727 C CA . LEU A 1 90 ? 19.911 2.421 -6.787 1.00 95.25 90 LEU A CA 1
ATOM 728 C C . LEU A 1 90 ? 20.325 2.091 -8.235 1.00 95.25 90 LEU A C 1
ATOM 730 O O . LEU A 1 90 ? 20.962 1.063 -8.449 1.00 95.25 90 LEU A O 1
ATOM 734 N N . GLY A 1 91 ? 19.944 2.903 -9.228 1.00 92.94 91 GLY A N 1
ATOM 735 C CA . GLY A 1 91 ? 20.221 2.635 -10.644 1.00 92.94 91 GLY A CA 1
ATOM 736 C C . GLY A 1 91 ? 19.503 1.400 -11.201 1.00 92.94 91 GLY A C 1
ATOM 737 O O . GLY A 1 91 ? 19.907 0.857 -12.228 1.00 92.94 91 GLY A O 1
ATOM 738 N N . LEU A 1 92 ? 18.450 0.926 -10.529 1.00 92.38 92 LEU A N 1
ATOM 739 C CA . LEU A 1 92 ? 17.697 -0.246 -10.963 1.00 92.38 92 LEU A CA 1
ATOM 740 C C . LEU A 1 92 ? 16.665 0.152 -12.029 1.00 92.38 92 LEU A C 1
ATOM 742 O O . LEU A 1 92 ? 15.916 1.110 -11.814 1.00 92.38 92 LEU A O 1
ATOM 746 N N . PRO A 1 93 ? 16.564 -0.592 -13.148 1.00 87.19 93 PRO A N 1
ATOM 747 C CA . PRO A 1 93 ? 15.559 -0.328 -14.168 1.00 87.19 93 PRO A CA 1
ATOM 748 C C . PRO A 1 93 ? 14.144 -0.537 -13.616 1.00 87.19 93 PRO A C 1
ATOM 750 O O . PRO A 1 93 ? 13.907 -1.366 -12.730 1.00 87.19 93 PRO A O 1
ATOM 753 N N . ASN A 1 94 ? 13.183 0.210 -14.164 1.00 86.62 94 ASN A N 1
ATOM 754 C CA . ASN A 1 94 ? 11.781 0.029 -13.808 1.00 86.62 94 ASN A CA 1
ATOM 755 C C . ASN A 1 94 ? 11.310 -1.385 -14.183 1.00 86.62 94 ASN A C 1
ATOM 757 O O . ASN A 1 94 ? 11.677 -1.882 -15.247 1.00 86.62 94 ASN A O 1
ATOM 761 N N . PRO A 1 95 ? 10.468 -2.023 -13.352 1.00 84.81 95 PRO A N 1
ATOM 762 C CA . PRO A 1 95 ? 10.013 -3.392 -13.592 1.00 84.81 95 PRO A CA 1
ATOM 763 C C . PRO A 1 95 ? 9.280 -3.546 -14.930 1.00 84.81 95 PRO A C 1
ATOM 765 O O . PRO A 1 95 ? 9.480 -4.545 -15.605 1.00 84.81 95 PRO A O 1
ATOM 768 N N . GLU A 1 96 ? 8.525 -2.529 -15.350 1.00 85.56 96 GLU A N 1
ATOM 769 C CA . GLU A 1 96 ? 7.858 -2.475 -16.661 1.00 85.56 96 GLU A CA 1
ATOM 770 C C . GLU A 1 96 ? 8.879 -2.591 -17.809 1.00 85.56 96 GLU A C 1
ATOM 772 O O . GLU A 1 96 ? 8.733 -3.412 -18.710 1.00 85.56 96 GLU A O 1
ATOM 777 N N . VAL A 1 97 ? 9.993 -1.855 -17.711 1.00 85.44 97 VAL A N 1
ATOM 778 C CA . VAL A 1 97 ? 11.090 -1.913 -18.688 1.00 85.44 97 VAL A CA 1
ATOM 779 C C . VAL A 1 97 ? 11.766 -3.283 -18.668 1.00 85.44 97 VAL A C 1
ATOM 781 O O . VAL A 1 97 ? 12.087 -3.827 -19.721 1.00 85.44 97 VAL A O 1
ATOM 784 N N . VAL A 1 98 ? 11.979 -3.863 -17.483 1.00 88.38 98 VAL A N 1
ATOM 785 C CA . VAL A 1 98 ? 12.569 -5.206 -17.346 1.00 88.38 98 VAL A CA 1
ATOM 786 C C . VAL A 1 98 ? 11.685 -6.261 -18.009 1.00 88.38 98 VAL A C 1
ATOM 788 O O . VAL A 1 98 ? 12.195 -7.123 -18.725 1.00 88.38 98 VAL A O 1
ATOM 791 N N . GLU A 1 99 ? 10.372 -6.183 -17.806 1.00 88.25 99 GLU A N 1
ATOM 792 C CA . GLU A 1 99 ? 9.413 -7.119 -18.386 1.00 88.25 99 GLU A CA 1
ATOM 793 C C . GLU A 1 99 ? 9.353 -6.997 -19.915 1.00 88.25 99 GLU A C 1
ATOM 795 O O . GLU A 1 99 ? 9.396 -8.008 -20.621 1.00 88.25 99 GLU A O 1
ATOM 800 N N . ASP A 1 100 ? 9.340 -5.775 -20.446 1.00 89.06 100 ASP A N 1
ATOM 801 C CA . ASP A 1 100 ? 9.347 -5.532 -21.890 1.00 89.06 100 ASP A CA 1
ATOM 802 C C . ASP A 1 100 ? 10.645 -5.999 -22.552 1.00 89.06 100 ASP A C 1
ATOM 804 O O . ASP A 1 100 ? 10.625 -6.613 -23.625 1.00 89.06 100 ASP A O 1
ATOM 808 N N . LEU A 1 101 ? 11.789 -5.760 -21.906 1.00 89.00 101 LEU A N 1
ATOM 809 C CA . LEU A 1 101 ? 13.078 -6.274 -22.364 1.00 89.00 101 LEU A CA 1
ATOM 810 C C . LEU A 1 101 ? 13.093 -7.806 -22.366 1.00 89.00 101 LEU A C 1
ATOM 812 O O . LEU A 1 101 ? 13.558 -8.403 -23.339 1.00 89.00 101 LEU A O 1
ATOM 816 N N . ALA A 1 102 ? 12.538 -8.447 -21.335 1.00 91.25 102 ALA A N 1
ATOM 817 C CA . ALA A 1 102 ? 12.430 -9.901 -21.269 1.00 91.25 102 ALA A CA 1
ATOM 818 C C . ALA A 1 102 ? 11.531 -10.460 -22.387 1.00 91.25 102 ALA A C 1
ATOM 820 O O . ALA A 1 102 ? 11.920 -11.413 -23.068 1.00 91.25 102 ALA A O 1
ATOM 821 N N . LYS A 1 103 ? 10.374 -9.834 -22.648 1.00 91.94 103 LYS A N 1
ATOM 822 C CA . LYS A 1 103 ? 9.474 -10.204 -23.758 1.00 91.94 103 LYS A CA 1
ATOM 823 C C . LYS A 1 103 ? 10.171 -10.088 -25.117 1.00 91.94 103 LYS A C 1
ATOM 825 O O . LYS A 1 103 ? 10.093 -11.016 -25.921 1.00 91.94 103 LYS A O 1
ATOM 830 N N . ARG A 1 104 ? 10.912 -8.998 -25.351 1.00 89.25 104 ARG A N 1
ATOM 831 C CA . ARG A 1 104 ? 11.699 -8.782 -26.584 1.00 89.25 104 ARG A CA 1
ATOM 832 C C . ARG A 1 104 ? 12.820 -9.807 -26.755 1.00 89.25 104 ARG A C 1
ATOM 834 O O . ARG A 1 104 ? 13.058 -10.287 -27.861 1.00 89.25 104 ARG A O 1
ATOM 841 N N . GLN A 1 105 ? 13.511 -10.163 -25.673 1.00 89.56 105 GLN A N 1
ATOM 842 C CA . GLN A 1 105 ? 14.535 -11.210 -25.708 1.00 89.56 105 GLN A CA 1
ATOM 843 C C . GLN A 1 105 ? 13.921 -12.584 -26.010 1.00 89.56 105 GLN A C 1
ATOM 845 O O . GLN A 1 105 ? 14.502 -13.354 -26.779 1.00 89.56 105 GLN A O 1
ATOM 850 N N . ALA A 1 106 ? 12.738 -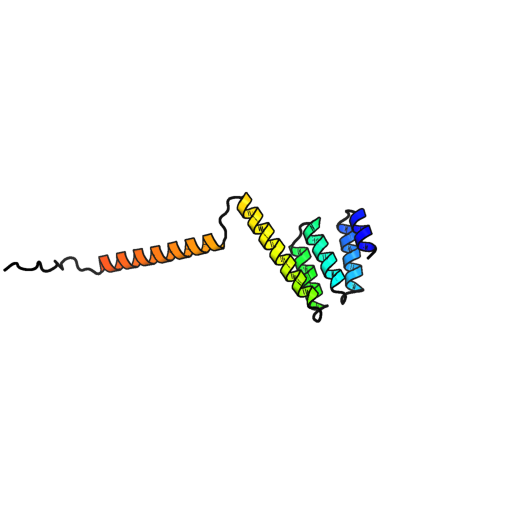12.877 -25.462 1.00 90.44 106 ALA A N 1
ATOM 851 C CA . ALA A 1 106 ? 12.016 -14.119 -25.717 1.00 90.44 106 ALA A CA 1
ATOM 852 C C . ALA A 1 106 ? 11.530 -14.232 -27.173 1.00 90.44 106 ALA A C 1
ATOM 854 O O . ALA A 1 106 ? 11.741 -15.280 -27.789 1.00 90.44 106 ALA A O 1
ATOM 855 N N . SER A 1 107 ? 10.951 -13.170 -27.750 1.00 85.88 107 SER A N 1
ATOM 856 C CA . SER A 1 107 ? 10.539 -13.166 -29.164 1.00 85.88 107 SER A CA 1
ATOM 857 C C . SER A 1 107 ? 11.745 -13.319 -30.091 1.00 85.88 107 SER A C 1
ATOM 859 O O . SER A 1 107 ? 11.763 -14.219 -30.924 1.00 85.88 107 SER A O 1
ATOM 861 N N . ALA A 1 108 ? 12.826 -12.569 -29.848 1.00 90.06 108 ALA A N 1
ATOM 862 C CA . ALA A 1 108 ? 14.059 -12.694 -30.623 1.00 90.06 108 ALA A CA 1
ATOM 863 C C . ALA A 1 108 ? 14.684 -14.100 -30.519 1.00 90.06 108 ALA A C 1
ATOM 865 O O . ALA A 1 108 ? 15.260 -14.611 -31.484 1.00 90.06 108 ALA A O 1
ATOM 866 N N . ALA A 1 109 ? 14.588 -14.753 -29.356 1.00 89.56 109 ALA A N 1
ATOM 867 C CA . ALA A 1 109 ? 15.027 -16.136 -29.190 1.00 89.56 109 ALA A CA 1
ATOM 868 C C . ALA A 1 109 ? 14.133 -17.125 -29.960 1.00 89.56 109 ALA A C 1
ATOM 870 O O . ALA A 1 109 ? 14.654 -18.088 -30.533 1.00 89.56 109 ALA A O 1
ATOM 871 N N . ALA A 1 110 ? 12.818 -16.896 -30.004 1.00 89.06 110 ALA A N 1
ATOM 872 C CA . ALA A 1 110 ? 11.882 -17.687 -30.801 1.00 89.06 110 ALA A CA 1
ATOM 873 C C . ALA A 1 110 ? 12.158 -17.536 -32.306 1.00 89.06 110 ALA A C 1
ATOM 875 O O . ALA A 1 110 ? 12.294 -18.549 -32.996 1.00 89.06 110 ALA A O 1
ATOM 876 N N . ASP A 1 111 ? 12.372 -16.309 -32.785 1.00 86.81 111 ASP A N 1
ATOM 877 C CA . ASP A 1 111 ? 12.697 -16.012 -34.185 1.00 86.81 111 ASP A CA 1
ATOM 878 C C . ASP A 1 111 ? 14.007 -16.691 -34.608 1.00 86.81 111 ASP A C 1
ATOM 880 O O . ASP A 1 111 ? 14.072 -17.381 -35.629 1.00 86.81 111 ASP A O 1
ATOM 884 N N . LYS A 1 112 ? 15.050 -16.606 -33.768 1.00 87.31 112 LYS A N 1
ATOM 885 C CA . LYS A 1 112 ? 16.327 -17.308 -33.996 1.00 87.31 112 LYS A CA 1
ATOM 886 C C . LYS A 1 112 ? 16.155 -18.831 -34.046 1.00 87.31 112 LYS A C 1
ATOM 888 O O . LYS A 1 112 ? 16.803 -19.500 -34.856 1.00 87.31 112 LYS A O 1
ATOM 893 N N . ARG A 1 113 ? 15.292 -19.407 -33.198 1.00 85.69 113 ARG A N 1
ATOM 894 C CA . ARG A 1 113 ? 14.975 -20.849 -33.213 1.00 85.69 113 ARG A CA 1
ATOM 895 C C . ARG A 1 113 ? 14.216 -21.245 -34.481 1.00 85.69 113 ARG A C 1
ATOM 897 O O . ARG A 1 113 ? 14.547 -22.279 -35.067 1.00 85.69 113 ARG A O 1
ATOM 904 N N . ALA A 1 114 ? 13.252 -20.437 -34.918 1.00 86.31 114 ALA A N 1
ATOM 905 C CA . ALA A 1 114 ? 12.508 -20.648 -36.156 1.00 86.31 114 ALA A CA 1
ATOM 906 C C . ALA A 1 114 ? 13.436 -20.599 -37.379 1.00 86.31 114 ALA A C 1
ATOM 908 O O . ALA A 1 114 ? 13.445 -21.540 -38.173 1.00 86.31 114 ALA A O 1
ATOM 909 N N . ALA A 1 115 ? 14.311 -19.592 -37.464 1.00 85.19 115 ALA A N 1
ATOM 910 C CA . ALA A 1 115 ? 15.308 -19.471 -38.528 1.00 85.19 115 ALA A CA 1
ATOM 911 C C . ALA A 1 115 ? 16.273 -20.672 -38.567 1.00 85.19 115 ALA A C 1
ATOM 913 O O . ALA A 1 115 ? 16.554 -21.220 -39.635 1.00 85.19 115 ALA A O 1
ATOM 914 N N . LYS A 1 116 ? 16.740 -21.150 -37.402 1.00 83.75 116 LYS A N 1
ATOM 915 C CA . LYS A 1 116 ? 17.589 -22.352 -37.319 1.00 83.75 116 LYS A CA 1
ATOM 916 C C . LYS A 1 116 ? 16.856 -23.616 -37.791 1.00 83.75 116 LYS A C 1
ATOM 918 O O . LYS A 1 116 ? 17.468 -24.446 -38.463 1.00 83.75 116 LYS A O 1
ATOM 923 N N . ARG A 1 117 ? 15.565 -23.772 -37.461 1.00 83.56 117 ARG A N 1
ATOM 924 C CA . ARG A 1 117 ? 14.726 -24.884 -37.952 1.00 83.56 117 ARG A CA 1
ATOM 925 C C . ARG A 1 117 ? 14.524 -24.808 -39.462 1.00 83.56 117 ARG A C 1
ATOM 927 O O . ARG A 1 117 ? 14.729 -25.818 -40.125 1.00 83.56 117 ARG A O 1
ATOM 934 N N . ALA A 1 118 ? 14.201 -23.629 -39.992 1.00 81.75 118 ALA A N 1
ATOM 935 C CA . ALA A 1 118 ? 14.038 -23.407 -41.426 1.00 81.75 118 ALA A CA 1
ATOM 936 C C . ALA A 1 118 ? 15.323 -23.752 -42.189 1.00 81.75 118 ALA A C 1
ATOM 938 O O . ALA A 1 118 ? 15.283 -24.543 -43.123 1.00 81.75 118 ALA A O 1
ATOM 939 N N . ARG A 1 119 ? 16.486 -23.278 -41.718 1.00 78.31 119 ARG A N 1
ATOM 940 C CA . ARG A 1 119 ? 17.786 -23.607 -42.324 1.00 78.31 119 ARG A CA 1
ATOM 941 C C . ARG A 1 119 ? 18.090 -25.109 -42.317 1.00 78.31 119 ARG A C 1
ATOM 943 O O . ARG A 1 119 ? 18.675 -25.599 -43.271 1.00 78.31 119 ARG A O 1
ATOM 950 N N . LYS A 1 120 ? 17.707 -25.841 -41.262 1.00 77.12 120 LYS A N 1
ATOM 951 C CA . LYS A 1 120 ? 17.869 -27.307 -41.197 1.00 77.12 120 LYS A CA 1
ATOM 952 C C . LYS A 1 120 ? 16.886 -28.050 -42.115 1.00 77.12 120 LYS A C 1
ATOM 954 O O . LYS A 1 120 ? 17.191 -29.153 -42.547 1.00 77.12 120 LYS A O 1
ATOM 959 N N . ALA A 1 121 ? 15.714 -27.472 -42.370 1.00 74.12 121 ALA A N 1
ATOM 960 C CA . ALA A 1 121 ? 14.687 -28.055 -43.227 1.00 74.12 121 ALA A CA 1
ATOM 961 C C . ALA A 1 121 ? 14.971 -27.870 -44.727 1.00 74.12 121 ALA A C 1
ATOM 963 O O . ALA A 1 121 ? 14.379 -28.587 -45.527 1.00 74.12 121 ALA A O 1
ATOM 964 N N . VAL A 1 122 ? 15.869 -26.954 -45.112 1.00 65.12 122 VAL A N 1
ATOM 965 C CA . VAL A 1 122 ? 16.336 -26.840 -46.501 1.00 65.12 122 VAL A CA 1
ATOM 966 C C . VAL A 1 122 ? 17.231 -28.050 -46.816 1.00 65.12 122 VAL A C 1
ATOM 968 O O . VAL A 1 122 ? 18.299 -28.180 -46.209 1.00 65.12 122 VAL A O 1
ATOM 971 N N . PRO A 1 123 ? 16.824 -28.954 -47.726 1.00 66.00 123 PRO A N 1
ATOM 972 C CA . PRO A 1 123 ? 17.637 -30.104 -48.098 1.00 66.00 123 PRO A CA 1
ATOM 973 C C . PRO A 1 123 ? 18.912 -29.634 -48.809 1.00 66.00 123 PRO A C 1
ATOM 975 O O . PRO A 1 123 ? 18.891 -28.671 -49.573 1.00 66.00 123 PRO A O 1
ATOM 978 N N . ALA A 1 124 ? 20.028 -30.328 -48.581 1.00 57.75 124 ALA A N 1
ATOM 979 C CA . ALA A 1 124 ? 21.374 -29.952 -49.029 1.00 57.75 124 ALA A CA 1
ATOM 980 C C . ALA A 1 124 ? 21.609 -30.005 -50.564 1.00 57.75 124 ALA A C 1
ATOM 982 O O . ALA A 1 124 ? 22.747 -30.154 -50.997 1.00 57.75 124 ALA A O 1
ATOM 983 N N . GLY A 1 125 ? 20.563 -29.888 -51.393 1.00 57.62 125 GLY A N 1
ATOM 984 C CA . GLY A 1 125 ? 20.636 -30.071 -52.848 1.00 57.62 125 GLY A CA 1
ATOM 985 C C . GLY A 1 125 ? 19.714 -29.197 -53.709 1.00 57.62 125 GLY A C 1
ATOM 986 O O . GLY A 1 125 ? 19.730 -29.350 -54.927 1.00 57.62 125 GLY A O 1
ATOM 987 N N . THR A 1 126 ? 18.920 -28.275 -53.153 1.00 61.53 126 THR A N 1
ATOM 988 C CA . THR A 1 126 ? 18.101 -27.354 -53.971 1.00 61.53 126 THR A CA 1
ATOM 989 C C . THR A 1 126 ? 18.903 -26.118 -54.380 1.00 61.53 126 THR A C 1
ATOM 991 O O . THR A 1 126 ? 18.883 -25.093 -53.701 1.00 61.53 126 THR A O 1
ATOM 994 N N . TRP A 1 127 ? 19.630 -26.239 -55.492 1.00 46.03 127 TRP A N 1
ATOM 995 C CA . TRP A 1 127 ? 20.181 -25.117 -56.250 1.00 46.03 127 TRP A CA 1
ATOM 996 C C . TRP A 1 127 ? 19.023 -24.334 -56.894 1.00 46.03 127 TRP A C 1
ATOM 998 O O . TRP A 1 127 ? 18.136 -24.905 -57.523 1.00 46.03 127 TRP A O 1
ATOM 1008 N N . TRP A 1 128 ? 18.973 -23.025 -56.673 1.00 49.06 128 TRP A N 1
ATOM 1009 C CA . TRP A 1 128 ? 18.004 -22.133 -57.312 1.00 49.06 128 TRP A CA 1
ATOM 1010 C C . TRP A 1 128 ? 18.191 -22.168 -58.844 1.00 49.06 128 TRP A C 1
ATOM 1012 O O . TRP A 1 128 ? 19.338 -22.057 -59.285 1.00 49.06 128 TRP A O 1
ATOM 1022 N N . PRO A 1 129 ? 17.136 -22.304 -59.672 1.00 45.72 129 PRO A N 1
ATOM 1023 C CA . PRO A 1 129 ? 17.301 -22.288 -61.121 1.00 45.72 129 PRO A CA 1
ATOM 1024 C C . PRO A 1 129 ? 17.719 -20.879 -61.566 1.00 45.72 129 PRO A C 1
ATOM 1026 O O . PRO A 1 129 ? 17.012 -19.896 -61.343 1.00 45.72 129 PRO A O 1
ATOM 1029 N N . VAL A 1 130 ? 18.906 -20.776 -62.163 1.00 55.25 130 VAL A N 1
ATOM 1030 C CA . VAL A 1 130 ? 19.429 -19.537 -62.754 1.00 55.25 130 VAL A CA 1
ATOM 1031 C C . VAL A 1 130 ? 18.556 -19.175 -63.967 1.00 55.25 130 VAL A C 1
ATOM 1033 O O . VAL A 1 130 ? 18.354 -20.046 -64.814 1.00 55.25 130 VAL A O 1
ATOM 1036 N N . PRO A 1 131 ? 18.032 -17.938 -64.092 1.00 52.59 131 PRO A N 1
ATOM 1037 C CA . PRO A 1 131 ? 17.284 -17.527 -65.278 1.00 52.59 131 PRO A CA 1
ATOM 1038 C C . PRO A 1 131 ? 18.181 -17.612 -66.517 1.00 52.59 131 PRO A C 1
ATOM 1040 O O . PRO A 1 131 ? 19.197 -16.921 -66.603 1.00 52.59 131 PRO A O 1
ATOM 1043 N N . SER A 1 132 ? 17.828 -18.489 -67.457 1.00 53.28 132 SER A N 1
ATOM 1044 C CA . SER A 1 132 ? 18.529 -18.626 -68.730 1.00 53.28 132 SER A CA 1
ATOM 1045 C C . SER A 1 132 ? 18.307 -17.370 -69.569 1.00 53.28 132 SER A C 1
ATOM 1047 O O . SER A 1 132 ? 17.182 -17.098 -69.987 1.00 53.28 132 SER A O 1
ATOM 1049 N N . GLN A 1 133 ? 19.377 -16.615 -69.800 1.00 46.44 133 GLN A N 1
ATOM 1050 C CA . GLN A 1 133 ? 19.428 -15.554 -70.802 1.00 46.44 133 GLN A CA 1
ATOM 1051 C C . GLN A 1 133 ? 19.145 -16.158 -72.189 1.00 46.44 133 GLN A C 1
ATOM 1053 O O . GLN A 1 133 ? 19.823 -17.108 -72.590 1.00 46.44 133 GLN A O 1
ATOM 1058 N N . GLN A 1 134 ? 18.152 -15.611 -72.889 1.00 48.44 134 GLN A N 1
ATOM 1059 C CA . GLN A 1 134 ? 18.062 -15.610 -74.351 1.00 48.44 134 GLN A CA 1
ATOM 1060 C C . GLN A 1 134 ? 18.071 -14.159 -74.811 1.00 48.44 134 GLN A C 1
ATOM 1062 O O . GLN A 1 134 ? 17.412 -13.341 -74.128 1.00 48.44 134 GLN A O 1
#

InterPro domains:
  IPR003107 HAT (Half-A-TPR) repeat [SM00386] (46-78)
  IPR011990 Tetratricopeptide-like helical domain superfamily [G3DSA:1.25.40.10] (1-126)
  IPR011990 Tetratricopeptide-like helical domain superfamily [SSF48452] (2-124)
  IPR013949 U3 small nucleolar RNA-associated protein 6 [PTHR23271] (2-105)

Organism: Haematococcus lacustris (NCBI:txid44745)

Sequence (134 aa):
MAWIQHCKHSKSTKQLSKVVTKALHRHSHVPALWIEAAAWDFEHTGNVAAARALMQQGLRHCKSDESMWTEYVRLEMMYVARLRARRAVLGLPNPEVVEDLAKRQASAAADKRAAKRARKAVPAGTWWPVPSQQ

Secondary structure (DSSP, 8-state):
-HHHHHHHHH--HHHHHHHHHHHHHH-TT-HHHHHHHHHHIIIII--HHHHHHHHHHHHHH--S-HHHHHHHHHHHHHHHHHHHHHHHHTTPPPHHHHHHHHHHHHHHHHHHHHHHHHHHHS-TT-PPPPP---

pLDDT: mean 84.16, std 13.35, range [45.72, 96.94]